Protein AF-K0VI25-F1 (afdb_monomer_lite)

Foldseek 3Di:
DPFDKDFLAPVVLVVVLVVVCVVVVVDDSQVSLQVVCVVVPHNGSVRCVVVNVVCRVPDIDTDDDPVVVVDPPVPPPPDD

Structure (mmCIF, N/CA/C/O backbone):
data_AF-K0VI25-F1
#
_entry.id   AF-K0VI25-F1
#
loop_
_atom_site.group_PDB
_atom_site.id
_atom_site.type_symbol
_atom_site.label_atom_id
_atom_site.label_alt_id
_atom_site.label_comp_id
_atom_site.label_asym_id
_atom_site.label_entity_id
_atom_site.label_seq_id
_atom_site.pdbx_PDB_ins_code
_atom_site.Cartn_x
_atom_site.Cartn_y
_atom_site.Cartn_z
_atom_site.occupancy
_atom_site.B_iso_or_equiv
_atom_site.auth_seq_id
_atom_site.auth_comp_id
_atom_site.auth_asym_id
_atom_site.auth_atom_id
_atom_site.pdbx_PDB_model_num
ATOM 1 N N . MET A 1 1 ? 0.456 -22.856 5.787 1.00 52.53 1 MET A N 1
ATOM 2 C CA . MET A 1 1 ? 0.300 -21.400 5.993 1.00 52.53 1 MET A CA 1
ATOM 3 C C . MET A 1 1 ? -0.414 -20.822 4.783 1.00 52.53 1 MET A C 1
ATOM 5 O O . MET A 1 1 ? 0.076 -20.977 3.672 1.00 52.53 1 MET A O 1
ATOM 9 N N . LEU A 1 2 ? -1.597 -20.237 4.971 1.00 54.44 2 LEU A N 1
ATOM 10 C CA . LEU A 1 2 ? -2.229 -19.410 3.943 1.00 54.44 2 LEU A CA 1
ATOM 11 C C . LEU A 1 2 ? -1.499 -18.068 3.962 1.00 54.44 2 LEU A C 1
ATOM 13 O O . LEU A 1 2 ? -1.589 -17.360 4.957 1.00 54.44 2 LEU A O 1
ATOM 17 N N . ASN A 1 3 ? -0.757 -17.742 2.905 1.00 61.88 3 ASN A N 1
ATOM 18 C CA . ASN A 1 3 ? -0.173 -16.412 2.745 1.00 61.88 3 ASN A CA 1
ATOM 19 C C . ASN A 1 3 ? -1.250 -15.517 2.122 1.00 61.88 3 ASN A C 1
ATOM 21 O O . ASN A 1 3 ? -1.489 -15.634 0.912 1.00 61.88 3 ASN A O 1
ATOM 25 N N . PRO A 1 4 ? -1.958 -14.674 2.900 1.00 70.06 4 PRO A N 1
ATOM 26 C CA . PRO A 1 4 ? -2.928 -13.765 2.317 1.00 70.06 4 PRO A CA 1
ATOM 27 C C . PRO A 1 4 ? -2.208 -12.888 1.290 1.00 70.06 4 PRO A C 1
ATOM 29 O O . PRO A 1 4 ? -1.191 -12.254 1.581 1.00 70.06 4 PRO A O 1
ATOM 32 N N . SER A 1 5 ? -2.726 -12.887 0.063 1.00 77.62 5 SER A N 1
ATOM 33 C CA . SER A 1 5 ? -2.213 -12.045 -1.012 1.00 77.62 5 SER A CA 1
ATOM 34 C C . SER A 1 5 ? -3.322 -11.164 -1.554 1.00 77.62 5 SER A C 1
ATOM 36 O O . SER A 1 5 ? -4.458 -11.600 -1.754 1.00 77.62 5 SER A O 1
ATOM 38 N N . PHE A 1 6 ? -2.990 -9.910 -1.818 1.00 84.19 6 PHE A N 1
ATOM 39 C CA . PHE A 1 6 ? -3.913 -8.941 -2.392 1.00 84.19 6 PHE A CA 1
ATOM 40 C C . PHE A 1 6 ? -3.227 -8.184 -3.522 1.00 84.19 6 PHE A C 1
ATOM 42 O O . PHE A 1 6 ? -2.005 -8.070 -3.568 1.00 84.19 6 PHE A O 1
ATOM 49 N N . ARG A 1 7 ? -4.010 -7.687 -4.486 1.00 89.06 7 ARG A N 1
ATOM 50 C CA . ARG A 1 7 ? -3.450 -6.928 -5.614 1.00 89.06 7 ARG A CA 1
ATOM 51 C C . ARG A 1 7 ? -2.744 -5.677 -5.111 1.00 89.06 7 ARG A C 1
ATOM 53 O O . ARG A 1 7 ? -3.323 -4.926 -4.321 1.00 89.06 7 ARG A O 1
ATOM 60 N N . PHE A 1 8 ? -1.539 -5.432 -5.608 1.00 89.12 8 PHE A N 1
ATOM 61 C CA . PHE A 1 8 ? -0.773 -4.240 -5.268 1.00 89.12 8 PHE A CA 1
ATOM 62 C C . PHE A 1 8 ? -1.279 -3.041 -6.077 1.00 89.12 8 PHE A C 1
ATOM 64 O O . PHE A 1 8 ? -0.690 -2.641 -7.073 1.00 89.12 8 PHE A O 1
ATOM 71 N N . SER A 1 9 ? -2.443 -2.522 -5.688 1.00 90.94 9 SER A N 1
ATOM 72 C CA . SER A 1 9 ? -3.223 -1.554 -6.464 1.00 90.94 9 SER A CA 1
ATOM 73 C C . SER A 1 9 ? -3.602 -0.325 -5.631 1.00 90.94 9 SER A C 1
ATOM 75 O O . SER A 1 9 ? -3.698 -0.430 -4.403 1.00 90.94 9 SER A O 1
ATOM 77 N N . PRO A 1 10 ? -3.888 0.829 -6.267 1.00 91.56 10 PRO A N 1
ATOM 78 C CA . PRO A 1 10 ? -4.238 2.053 -5.547 1.00 91.56 10 PRO A CA 1
ATOM 79 C C . PRO A 1 10 ? -5.444 1.897 -4.608 1.00 91.56 10 PRO A C 1
ATOM 81 O O . PRO A 1 10 ? -5.426 2.420 -3.496 1.00 91.56 10 PRO A O 1
ATOM 84 N N . SER A 1 11 ? -6.476 1.150 -5.016 1.00 91.44 11 SER A N 1
ATOM 85 C CA . SER A 1 11 ? -7.688 0.929 -4.211 1.00 91.44 11 SER A CA 1
ATOM 86 C C . SER A 1 11 ? -7.416 0.104 -2.951 1.00 91.44 11 SER A C 1
ATOM 88 O O . SER A 1 11 ? -7.935 0.421 -1.878 1.00 91.44 11 SER A O 1
ATOM 90 N N . ASN A 1 12 ? -6.566 -0.920 -3.048 1.00 90.69 12 ASN A N 1
ATOM 91 C CA . ASN A 1 12 ? -6.189 -1.734 -1.894 1.00 90.69 12 ASN A CA 1
ATOM 92 C C . ASN A 1 12 ? -5.310 -0.947 -0.915 1.00 90.69 12 ASN A C 1
ATOM 94 O O . ASN A 1 12 ? -5.541 -1.017 0.290 1.00 90.69 12 ASN A O 1
ATOM 98 N N . ILE A 1 13 ? -4.370 -0.134 -1.413 1.00 90.75 13 ILE A N 1
ATOM 99 C CA . ILE A 1 13 ? -3.569 0.759 -0.559 1.00 90.75 13 ILE A CA 1
ATOM 100 C C . ILE A 1 13 ? -4.451 1.804 0.133 1.00 90.75 13 ILE A C 1
ATOM 102 O O . ILE A 1 13 ? -4.311 2.025 1.335 1.00 90.75 13 ILE A O 1
ATOM 106 N N . ALA A 1 14 ? -5.421 2.394 -0.573 1.00 91.81 14 ALA A N 1
ATOM 107 C CA . ALA A 1 14 ? -6.384 3.314 0.033 1.00 91.81 14 ALA A CA 1
ATOM 108 C C . ALA A 1 14 ? -7.230 2.636 1.127 1.00 91.81 14 ALA A C 1
ATOM 110 O O . ALA A 1 14 ? -7.493 3.237 2.171 1.00 91.81 14 ALA A O 1
ATOM 111 N N . THR A 1 15 ? -7.617 1.375 0.916 1.00 92.12 15 THR A N 1
ATOM 112 C CA . THR A 1 15 ? -8.362 0.577 1.901 1.00 92.12 15 THR A CA 1
ATOM 113 C C . THR A 1 15 ? -7.519 0.297 3.145 1.00 92.12 15 THR A C 1
ATOM 115 O O . THR A 1 15 ? -7.982 0.548 4.257 1.00 92.12 15 THR A O 1
ATOM 118 N N . LEU A 1 16 ? -6.263 -0.130 2.970 1.00 89.69 16 LEU A N 1
ATOM 119 C CA . LEU A 1 16 ? -5.310 -0.324 4.067 1.00 89.69 16 LEU A CA 1
ATOM 120 C C . LEU A 1 16 ? -5.116 0.969 4.867 1.00 89.69 16 LEU A C 1
ATOM 122 O O . LEU A 1 16 ? -5.249 0.977 6.088 1.00 89.69 16 LEU A O 1
ATOM 126 N N . LYS A 1 17 ? -4.881 2.085 4.173 1.00 91.12 17 LYS A N 1
ATOM 127 C CA . LYS A 1 17 ? -4.732 3.405 4.790 1.00 91.12 17 LYS A CA 1
ATOM 128 C C . LYS A 1 17 ? -5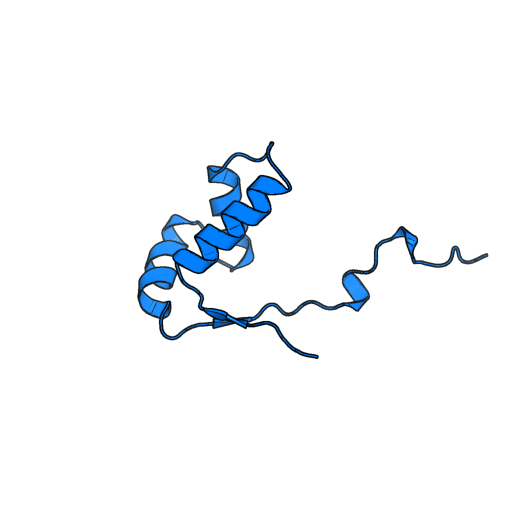.959 3.791 5.614 1.00 91.12 17 LYS A C 1
ATOM 130 O O . LYS A 1 17 ? -5.820 4.301 6.723 1.00 91.12 17 LYS A O 1
ATOM 135 N N . LYS A 1 18 ? -7.167 3.546 5.095 1.00 91.44 18 LYS A N 1
ATOM 136 C CA . LYS A 1 18 ? -8.421 3.815 5.812 1.00 91.44 18 LYS A CA 1
ATOM 137 C C . LYS A 1 18 ? -8.532 2.969 7.082 1.00 91.44 18 LYS A C 1
ATOM 139 O O . LYS A 1 18 ? -8.876 3.513 8.129 1.00 91.44 18 LYS A O 1
ATOM 144 N N . ALA A 1 19 ? -8.208 1.678 7.002 1.00 89.38 19 ALA A N 1
ATOM 145 C CA . ALA A 1 19 ? -8.207 0.788 8.159 1.00 89.38 19 ALA A CA 1
ATOM 146 C C . ALA A 1 19 ? -7.197 1.252 9.222 1.00 89.38 19 ALA A C 1
ATOM 148 O O . ALA A 1 19 ? -7.571 1.437 10.379 1.00 89.38 19 ALA A O 1
ATOM 149 N N . LEU A 1 20 ? -5.960 1.563 8.828 1.00 88.00 20 LEU A N 1
ATOM 150 C CA . LEU A 1 20 ? -4.930 2.061 9.745 1.00 88.00 20 LEU A CA 1
ATOM 151 C C . LEU A 1 20 ? -5.331 3.386 10.400 1.00 88.00 20 LEU A C 1
ATOM 153 O O . LEU A 1 20 ? -5.164 3.545 11.602 1.00 88.00 20 LEU A O 1
ATOM 157 N N . ARG A 1 21 ? -5.940 4.315 9.656 1.00 89.19 21 ARG A N 1
ATOM 158 C CA . ARG A 1 21 ? -6.446 5.573 10.232 1.00 89.19 21 ARG A CA 1
ATOM 159 C C . ARG A 1 21 ? -7.534 5.369 11.280 1.00 89.19 21 ARG A C 1
ATOM 161 O O . ARG A 1 21 ? -7.616 6.176 12.198 1.00 89.19 21 ARG A O 1
ATOM 168 N N . SER A 1 22 ? -8.369 4.338 11.141 1.00 89.19 22 SER A N 1
ATOM 169 C CA . SER A 1 22 ? -9.378 4.032 12.164 1.00 89.19 22 SER A CA 1
ATOM 170 C C . SER A 1 22 ? -8.755 3.540 13.471 1.00 89.19 22 SER A C 1
ATOM 172 O O . SER A 1 22 ? -9.265 3.865 14.536 1.00 89.19 22 SER A O 1
ATOM 174 N N . GLN A 1 23 ? -7.630 2.821 13.397 1.00 89.38 23 GLN A N 1
ATOM 175 C CA . GLN A 1 23 ? -6.910 2.321 14.572 1.00 89.38 23 GLN A CA 1
ATOM 176 C C . GLN A 1 23 ? -5.960 3.371 15.170 1.00 89.38 23 GLN A C 1
ATOM 178 O O . GLN A 1 23 ? -5.797 3.440 16.384 1.00 89.38 23 GLN A O 1
ATOM 183 N N . TYR A 1 24 ? -5.372 4.228 14.330 1.00 87.00 24 TYR A N 1
ATOM 184 C CA . TYR A 1 24 ? -4.365 5.221 14.715 1.00 87.00 24 TYR A CA 1
ATOM 185 C C . TYR A 1 24 ? -4.758 6.640 14.263 1.00 87.00 24 TYR A C 1
ATOM 187 O O . TYR A 1 24 ? -4.097 7.233 13.405 1.00 87.00 24 TYR A O 1
ATOM 195 N N . PRO A 1 25 ? -5.825 7.233 14.832 1.00 86.69 25 PRO A N 1
ATOM 196 C CA . PRO A 1 25 ? -6.375 8.509 14.361 1.00 86.69 25 PRO A CA 1
ATOM 197 C C . PRO A 1 25 ? -5.438 9.711 14.559 1.00 86.69 25 PRO A C 1
ATOM 199 O O . PRO A 1 25 ? -5.585 10.723 13.877 1.00 86.69 25 PRO A O 1
ATOM 202 N N . HIS A 1 26 ? -4.467 9.609 15.469 1.00 88.62 26 HIS A N 1
ATOM 203 C CA . HIS A 1 26 ? -3.494 10.662 15.770 1.00 88.62 26 HIS A CA 1
ATOM 204 C C . HIS A 1 26 ? -2.327 10.721 14.765 1.00 88.62 26 HIS A C 1
ATOM 206 O O . HIS A 1 26 ? -1.594 11.711 14.730 1.00 88.62 26 HIS A O 1
ATOM 212 N N . ILE A 1 27 ? -2.146 9.694 13.925 1.00 85.25 27 ILE A N 1
ATOM 213 C CA . ILE A 1 27 ? -1.101 9.682 12.898 1.00 85.25 27 ILE A CA 1
ATOM 214 C C . ILE A 1 27 ? -1.593 10.453 11.672 1.00 85.25 27 ILE A C 1
ATOM 216 O O . ILE A 1 27 ? -2.609 10.125 11.054 1.00 85.25 27 ILE A O 1
ATOM 220 N N . LYS A 1 28 ? -0.844 11.493 11.286 1.00 85.56 28 LYS A N 1
ATOM 221 C CA . LYS A 1 28 ? -1.156 12.292 10.096 1.00 85.56 28 LYS A CA 1
ATOM 222 C C . LYS A 1 28 ? -1.136 11.430 8.836 1.00 85.56 28 LYS A C 1
ATOM 224 O O . LYS A 1 28 ? -0.269 10.581 8.643 1.00 85.56 28 LYS A O 1
ATOM 229 N N . SER A 1 29 ? -2.060 11.736 7.927 1.00 81.81 29 SER A N 1
ATOM 230 C CA . SER A 1 29 ? -2.243 10.986 6.683 1.00 81.81 29 SER A CA 1
ATOM 231 C C . SER A 1 29 ? -0.988 10.906 5.812 1.00 81.81 29 SER A C 1
ATOM 233 O O . SER A 1 29 ? -0.809 9.891 5.151 1.00 81.81 29 SER A O 1
ATOM 235 N N . SER A 1 30 ? -0.168 11.960 5.787 1.00 84.62 30 SER A N 1
ATOM 236 C CA . SER A 1 30 ? 1.069 12.019 5.002 1.00 84.62 30 SER A CA 1
ATOM 237 C C . SER A 1 30 ? 2.150 11.095 5.558 1.00 84.62 30 SER A C 1
ATOM 239 O O . SER A 1 30 ? 2.794 10.387 4.799 1.00 84.62 30 SER A O 1
ATOM 241 N N . HIS A 1 31 ? 2.314 11.034 6.882 1.00 88.44 31 HIS A N 1
ATOM 242 C CA . HIS A 1 31 ? 3.266 10.109 7.506 1.00 88.44 31 HIS A CA 1
ATOM 243 C C . HIS A 1 31 ? 2.872 8.652 7.273 1.00 88.44 31 HIS A C 1
ATOM 245 O O . HIS A 1 31 ? 3.735 7.803 7.084 1.00 88.44 31 HIS A O 1
ATOM 251 N N . LEU A 1 32 ? 1.568 8.368 7.254 1.00 89.50 32 LEU A N 1
ATOM 252 C CA . LEU A 1 32 ? 1.066 7.029 6.977 1.00 89.50 32 LEU A CA 1
ATOM 253 C C . LEU A 1 32 ? 1.375 6.581 5.541 1.00 89.50 32 LEU A C 1
ATOM 255 O O . LEU A 1 32 ? 1.727 5.425 5.334 1.00 89.50 32 LEU A O 1
ATOM 259 N N . ASP A 1 33 ? 1.276 7.487 4.565 1.00 91.56 33 ASP A N 1
ATOM 260 C CA . ASP A 1 33 ? 1.630 7.191 3.172 1.00 91.56 33 ASP A CA 1
ATOM 261 C C . ASP A 1 33 ? 3.111 6.811 3.037 1.00 91.56 33 ASP A C 1
ATOM 263 O O . ASP A 1 33 ? 3.434 5.800 2.410 1.00 91.56 33 ASP A O 1
ATOM 267 N N . GLU A 1 34 ? 4.001 7.575 3.677 1.00 94.25 34 GLU A N 1
ATOM 268 C CA . GLU A 1 34 ? 5.440 7.296 3.657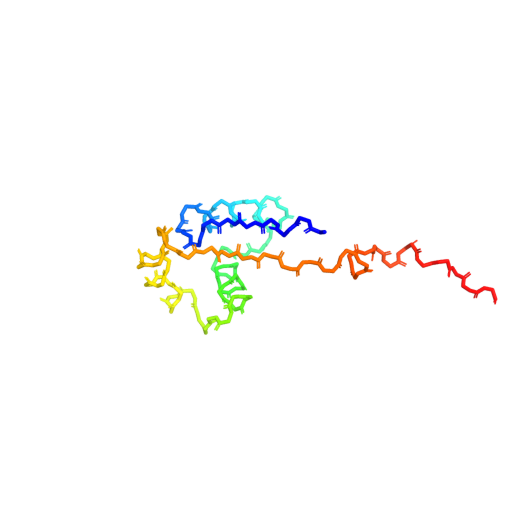 1.00 94.25 34 GLU A CA 1
ATOM 269 C C . GLU A 1 34 ? 5.797 6.017 4.424 1.00 94.25 34 GLU A C 1
ATOM 271 O O . GLU A 1 34 ? 6.585 5.211 3.937 1.00 94.25 34 GLU A O 1
ATOM 276 N N . ALA A 1 35 ? 5.171 5.767 5.578 1.00 91.38 35 ALA A N 1
ATOM 277 C CA . ALA A 1 35 ? 5.388 4.539 6.344 1.00 91.38 35 ALA A CA 1
ATOM 278 C C . ALA A 1 35 ? 4.963 3.285 5.560 1.00 91.38 35 ALA A C 1
ATOM 280 O O . ALA A 1 35 ? 5.674 2.277 5.561 1.00 91.38 35 ALA A O 1
ATOM 281 N N . ILE A 1 36 ? 3.827 3.347 4.855 1.00 90.81 36 ILE A N 1
ATOM 282 C CA . ILE A 1 36 ? 3.374 2.264 3.972 1.00 90.81 36 ILE A CA 1
ATOM 283 C C . ILE A 1 36 ? 4.373 2.055 2.827 1.00 90.81 36 ILE A C 1
ATOM 285 O O . ILE A 1 36 ? 4.749 0.918 2.552 1.00 90.81 36 ILE A O 1
ATOM 289 N N . ALA A 1 37 ? 4.828 3.129 2.175 1.00 92.50 37 ALA A N 1
ATOM 290 C CA . ALA A 1 37 ? 5.792 3.036 1.080 1.00 92.50 37 ALA A CA 1
ATOM 291 C C . ALA A 1 37 ? 7.122 2.414 1.538 1.00 92.50 37 ALA A C 1
ATOM 293 O O . ALA A 1 37 ? 7.606 1.468 0.911 1.00 92.50 37 ALA A O 1
ATOM 294 N N . ALA A 1 38 ? 7.652 2.876 2.673 1.00 92.69 38 ALA A N 1
ATOM 295 C CA . ALA A 1 38 ? 8.867 2.344 3.281 1.00 92.69 38 ALA A CA 1
ATOM 296 C C . ALA A 1 38 ? 8.730 0.858 3.648 1.00 92.69 38 ALA A C 1
ATOM 298 O O . ALA A 1 38 ? 9.640 0.075 3.386 1.00 92.69 38 ALA A O 1
ATOM 299 N N . SER A 1 39 ? 7.567 0.439 4.161 1.00 87.38 39 SER A N 1
ATOM 300 C CA . SER A 1 39 ? 7.288 -0.971 4.488 1.00 87.38 39 SER A CA 1
ATOM 301 C C . SER A 1 39 ? 7.335 -1.895 3.266 1.00 87.38 39 SER A C 1
ATOM 303 O O . SER A 1 39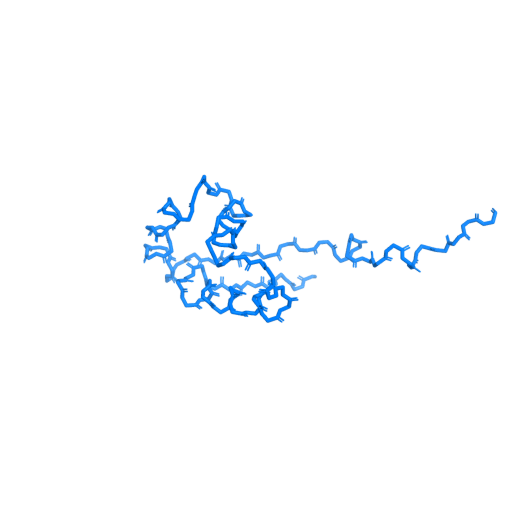 ? 7.566 -3.093 3.406 1.00 87.38 39 SER A O 1
ATOM 305 N N . PHE A 1 40 ? 7.129 -1.355 2.062 1.00 87.19 40 PHE A N 1
ATOM 306 C CA . PHE A 1 40 ? 7.237 -2.095 0.802 1.00 87.19 40 PHE A CA 1
ATOM 307 C C . PHE A 1 40 ? 8.574 -1.877 0.080 1.00 87.19 40 PHE A C 1
ATOM 309 O O . PHE A 1 40 ? 8.729 -2.330 -1.052 1.00 87.19 40 PHE A O 1
ATOM 316 N N . GLY A 1 41 ? 9.537 -1.200 0.713 1.00 90.25 41 GLY A N 1
ATOM 317 C CA . GLY A 1 41 ? 10.870 -0.963 0.155 1.00 90.25 41 GLY A CA 1
ATOM 318 C C . GLY A 1 41 ? 10.971 0.234 -0.794 1.00 90.25 41 GLY A C 1
ATOM 319 O O . GLY A 1 41 ? 11.955 0.344 -1.522 1.00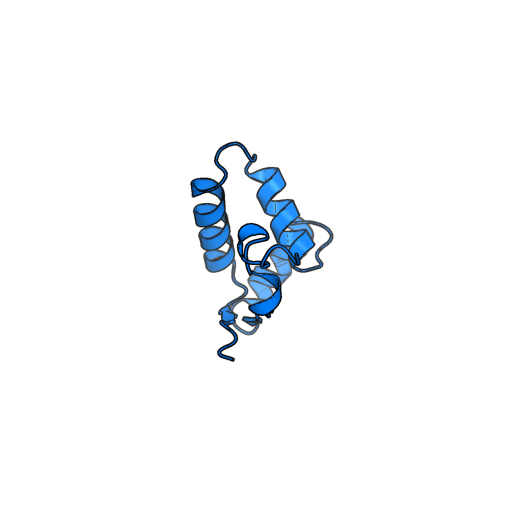 90.25 41 GLY A O 1
ATOM 320 N N . PHE A 1 42 ? 9.984 1.137 -0.812 1.00 92.81 42 PHE A N 1
ATOM 321 C CA . PHE A 1 42 ? 10.063 2.380 -1.583 1.00 92.81 42 PHE A CA 1
ATOM 322 C C . PHE A 1 42 ? 10.608 3.527 -0.732 1.00 92.81 42 PHE A C 1
ATOM 324 O O . PHE A 1 42 ? 10.220 3.701 0.419 1.00 92.81 42 PHE A O 1
ATOM 331 N N . ASN A 1 43 ? 11.437 4.376 -1.343 1.00 93.81 43 ASN A N 1
ATOM 332 C CA . ASN A 1 43 ? 11.992 5.566 -0.686 1.00 93.81 43 ASN A CA 1
ATOM 333 C C . ASN A 1 43 ? 10.939 6.635 -0.366 1.00 93.81 43 ASN A C 1
ATOM 335 O O . ASN A 1 43 ? 11.165 7.474 0.500 1.00 93.81 43 ASN A O 1
ATOM 339 N N . SER A 1 44 ? 9.827 6.649 -1.103 1.00 95.69 44 SER A N 1
ATOM 340 C CA . SER A 1 44 ? 8.697 7.528 -0.818 1.00 95.69 44 SER A CA 1
ATOM 341 C C . SER A 1 44 ? 7.397 7.019 -1.426 1.00 95.69 44 SER A C 1
ATOM 343 O O . SER A 1 44 ? 7.398 6.213 -2.366 1.00 95.69 44 SER A O 1
ATOM 345 N N . TYR A 1 45 ? 6.269 7.556 -0.962 1.00 94.31 45 TYR A N 1
ATOM 346 C CA . TYR A 1 45 ? 4.969 7.280 -1.572 1.00 94.31 45 TYR A CA 1
ATOM 347 C C . TYR A 1 45 ? 4.921 7.717 -3.043 1.00 94.31 45 TYR A C 1
ATOM 349 O O . TYR A 1 45 ? 4.356 7.022 -3.890 1.00 94.31 45 TYR A O 1
ATOM 357 N N . ALA A 1 46 ? 5.560 8.840 -3.382 1.00 94.75 46 ALA A N 1
ATOM 358 C CA . ALA A 1 46 ? 5.657 9.308 -4.762 1.00 94.75 46 ALA A CA 1
ATOM 359 C C . ALA A 1 46 ? 6.400 8.308 -5.666 1.00 94.75 46 ALA A C 1
ATOM 361 O O . ALA A 1 46 ? 5.954 8.075 -6.789 1.00 94.75 46 ALA A O 1
ATOM 362 N N . ALA A 1 47 ? 7.466 7.674 -5.165 1.00 94.56 47 ALA A N 1
ATOM 363 C CA . ALA A 1 47 ? 8.197 6.630 -5.886 1.00 94.56 47 ALA A CA 1
ATOM 364 C C . ALA A 1 47 ? 7.383 5.333 -6.040 1.00 94.56 47 ALA A C 1
ATOM 366 O O . ALA A 1 47 ? 7.526 4.626 -7.034 1.00 94.56 47 ALA A O 1
ATOM 367 N N . MET A 1 48 ? 6.491 5.036 -5.091 1.00 94.12 48 MET A N 1
ATOM 368 C CA . MET A 1 48 ? 5.608 3.868 -5.146 1.00 94.12 48 MET A CA 1
ATOM 369 C C . MET A 1 48 ? 4.454 4.025 -6.154 1.00 94.12 48 MET A C 1
ATOM 371 O O . MET A 1 48 ? 4.012 3.042 -6.756 1.00 94.12 48 MET A O 1
ATOM 375 N N . ARG A 1 49 ? 3.936 5.247 -6.349 1.00 92.69 49 ARG A N 1
ATOM 376 C CA . ARG A 1 49 ? 2.729 5.505 -7.163 1.00 92.69 49 ARG A CA 1
ATOM 377 C C . ARG A 1 49 ? 2.785 4.928 -8.587 1.00 92.69 49 ARG A C 1
ATOM 379 O O . ARG A 1 49 ? 1.811 4.271 -8.957 1.00 92.69 49 ARG A O 1
ATOM 386 N N . PRO A 1 50 ? 3.850 5.125 -9.392 1.00 91.69 50 PRO A N 1
ATOM 387 C CA . PRO A 1 50 ? 3.922 4.560 -10.740 1.00 91.69 50 PRO A CA 1
ATOM 388 C C . PRO A 1 50 ? 3.761 3.039 -10.737 1.00 91.69 50 PRO A C 1
ATOM 390 O O . PRO A 1 50 ? 2.983 2.502 -11.521 1.00 91.69 50 PRO A O 1
ATOM 393 N N . THR A 1 51 ? 4.404 2.361 -9.786 1.00 90.62 51 THR A N 1
ATOM 394 C CA . THR A 1 51 ? 4.344 0.906 -9.632 1.00 90.62 51 THR A CA 1
ATOM 395 C C . THR A 1 51 ? 2.935 0.421 -9.311 1.00 90.62 51 THR A C 1
ATOM 397 O O . THR A 1 51 ? 2.479 -0.552 -9.905 1.00 90.62 51 THR A O 1
ATOM 400 N N . LEU A 1 52 ? 2.200 1.118 -8.437 1.00 90.06 52 LEU A N 1
ATOM 401 C CA . LEU A 1 52 ? 0.799 0.783 -8.144 1.00 90.06 52 LEU A CA 1
ATOM 402 C C . LEU A 1 52 ? -0.088 0.852 -9.393 1.00 90.06 52 LEU A C 1
ATOM 404 O O . LEU A 1 52 ? -0.984 0.027 -9.565 1.00 90.06 52 LEU A O 1
ATOM 408 N N . HIS A 1 53 ? 0.149 1.832 -10.265 1.00 88.69 53 HIS A N 1
ATOM 409 C CA . HIS A 1 53 ? -0.627 1.998 -11.492 1.00 88.69 53 HIS A CA 1
ATOM 410 C C . HIS A 1 53 ? -0.208 1.020 -12.596 1.00 88.69 53 HIS A C 1
ATOM 412 O O . HIS A 1 53 ? -1.071 0.480 -13.281 1.00 88.69 53 HIS A O 1
ATOM 418 N N . GLN A 1 54 ? 1.091 0.760 -12.753 1.00 86.81 54 GLN A N 1
ATOM 419 C CA . GLN A 1 54 ? 1.626 -0.115 -13.802 1.00 86.81 54 GLN A CA 1
ATOM 420 C C . GLN A 1 54 ? 1.444 -1.598 -13.473 1.00 86.81 54 GLN A C 1
ATOM 422 O O . GLN A 1 54 ? 1.081 -2.400 -14.333 1.00 86.81 54 GLN A O 1
ATOM 427 N N . LEU A 1 55 ? 1.670 -1.972 -12.214 1.00 82.81 55 LEU A N 1
ATOM 428 C CA . LEU A 1 55 ? 1.633 -3.361 -11.776 1.00 82.81 55 LEU A CA 1
ATOM 429 C C . LEU A 1 55 ? 0.311 -3.745 -11.111 1.00 82.81 55 LEU A C 1
ATOM 431 O O . LEU A 1 55 ? 0.110 -4.924 -10.850 1.00 82.81 55 LEU A O 1
ATOM 435 N N . GLY A 1 56 ? -0.619 -2.819 -10.866 1.00 75.31 56 GLY A N 1
ATOM 436 C CA . GLY A 1 56 ? -1.830 -3.095 -10.080 1.00 75.31 56 GLY A CA 1
ATOM 437 C C . GLY A 1 56 ? -2.733 -4.217 -10.603 1.00 75.31 56 GLY A C 1
ATOM 438 O O . GLY A 1 56 ? -3.470 -4.823 -9.821 1.00 75.31 56 GLY A O 1
ATOM 439 N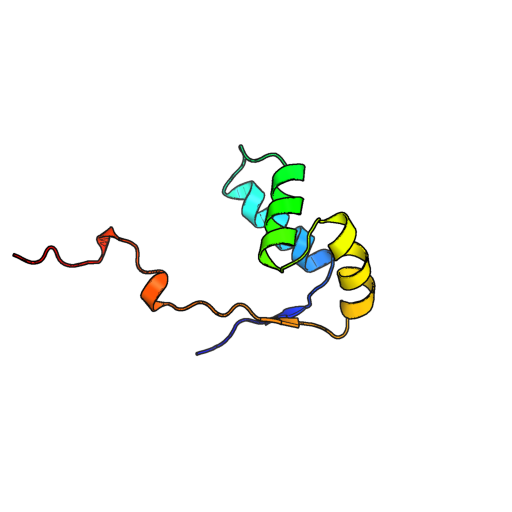 N . ALA A 1 57 ? -2.655 -4.535 -11.897 1.00 75.88 57 ALA A N 1
ATOM 440 C CA . ALA A 1 57 ? -3.354 -5.673 -12.496 1.00 75.88 57 ALA A CA 1
ATOM 441 C C . ALA A 1 57 ? -2.574 -7.003 -12.410 1.00 75.88 57 ALA A C 1
ATOM 443 O O . ALA A 1 57 ? -3.190 -8.067 -12.458 1.00 75.88 57 ALA A O 1
ATOM 444 N N . HIS A 1 58 ? -1.249 -6.951 -12.247 1.00 81.19 58 HIS A N 1
ATOM 445 C CA . HIS A 1 58 ? -0.338 -8.084 -12.451 1.00 81.19 58 HIS A CA 1
ATOM 446 C C . HIS A 1 58 ? 0.439 -8.491 -11.188 1.00 81.19 58 HIS A C 1
ATOM 448 O O . HIS A 1 58 ? 0.718 -9.671 -10.997 1.00 81.19 58 HIS A O 1
ATOM 454 N N . ALA A 1 59 ? 0.756 -7.549 -10.299 1.00 83.06 59 ALA A N 1
ATOM 455 C CA . ALA A 1 59 ? 1.484 -7.794 -9.063 1.00 83.06 59 ALA A CA 1
ATOM 456 C C . ALA A 1 59 ? 0.542 -7.987 -7.871 1.00 83.06 59 ALA A C 1
ATOM 458 O O . ALA A 1 59 ? -0.473 -7.298 -7.699 1.00 83.06 59 ALA A O 1
ATOM 459 N N . ARG A 1 60 ? 0.921 -8.919 -6.998 1.00 82.69 60 ARG A N 1
ATOM 460 C CA . ARG A 1 60 ? 0.283 -9.134 -5.701 1.00 82.69 60 ARG A CA 1
ATOM 461 C C . ARG A 1 60 ? 1.283 -8.842 -4.600 1.00 82.69 60 ARG A C 1
ATOM 463 O O . ARG A 1 60 ? 2.432 -9.261 -4.679 1.00 82.69 60 ARG A O 1
ATOM 470 N N . LEU A 1 61 ? 0.812 -8.155 -3.571 1.00 77.44 61 LEU A N 1
ATOM 471 C CA . LEU A 1 61 ? 1.518 -8.055 -2.311 1.00 77.44 61 LEU A CA 1
ATOM 472 C C . LEU A 1 61 ? 1.223 -9.321 -1.509 1.00 77.44 61 LEU A C 1
ATOM 474 O O . LEU A 1 61 ? 0.058 -9.668 -1.294 1.00 77.44 61 LEU A O 1
ATOM 478 N N . VAL A 1 62 ? 2.285 -10.013 -1.112 1.00 77.62 62 VAL A N 1
ATOM 479 C CA . VAL A 1 62 ? 2.225 -11.187 -0.245 1.00 77.62 62 VAL A CA 1
ATOM 480 C C . VAL A 1 62 ? 2.693 -10.750 1.130 1.00 77.62 62 VAL A C 1
ATOM 482 O O . VAL A 1 62 ? 3.819 -10.283 1.279 1.00 77.62 62 VAL A O 1
ATOM 485 N N . VAL A 1 63 ? 1.826 -10.887 2.128 1.00 69.88 63 VAL A N 1
ATOM 486 C CA . VAL A 1 63 ? 2.207 -10.631 3.516 1.00 69.88 63 VAL A CA 1
ATOM 487 C C . VAL A 1 63 ? 2.667 -11.949 4.111 1.00 69.88 63 VAL A C 1
ATOM 489 O O . VAL A 1 63 ? 1.871 -12.875 4.276 1.00 69.88 63 VAL A O 1
ATOM 492 N N . VAL A 1 64 ? 3.961 -12.034 4.406 1.00 70.38 64 VAL A N 1
ATOM 493 C CA . VAL A 1 64 ? 4.534 -13.148 5.159 1.00 70.38 64 VAL A CA 1
ATOM 494 C C . VAL A 1 64 ? 4.585 -12.716 6.614 1.00 70.38 64 VAL A C 1
ATOM 496 O O . VAL A 1 64 ? 5.431 -11.920 7.009 1.00 70.38 64 VAL A O 1
ATOM 499 N N . ALA A 1 65 ? 3.624 -13.200 7.389 1.00 67.19 65 ALA A N 1
ATOM 500 C CA . ALA A 1 65 ? 3.597 -13.015 8.826 1.00 67.19 65 ALA A CA 1
ATOM 501 C C . ALA A 1 65 ? 4.059 -14.310 9.492 1.00 67.19 65 ALA A C 1
ATOM 503 O O . ALA A 1 65 ? 3.435 -15.359 9.306 1.00 67.19 65 ALA A O 1
ATOM 504 N N . ASP A 1 66 ? 5.130 -14.237 10.278 1.00 70.19 66 ASP A N 1
ATOM 505 C CA . ASP A 1 66 ? 5.427 -15.308 11.216 1.00 70.19 66 ASP A CA 1
ATOM 506 C C . ASP A 1 66 ? 4.490 -15.168 12.417 1.00 70.19 66 ASP A C 1
ATOM 508 O O . ASP A 1 66 ? 4.668 -14.315 13.284 1.00 70.19 66 ASP A O 1
ATOM 512 N N . HIS A 1 67 ? 3.446 -15.991 12.436 1.00 65.38 67 HIS A N 1
ATOM 513 C CA . HIS A 1 67 ? 2.489 -16.051 13.535 1.00 65.38 67 HIS A CA 1
ATOM 514 C C . HIS A 1 67 ? 3.135 -16.289 14.912 1.00 65.38 67 HIS A C 1
ATOM 516 O O . HIS A 1 67 ? 2.566 -15.843 15.904 1.00 65.38 67 HIS A O 1
ATOM 522 N N . MET A 1 68 ? 4.320 -16.910 14.986 1.00 66.31 68 MET A N 1
ATOM 523 C CA . MET A 1 68 ? 5.055 -17.083 16.245 1.00 66.31 68 MET A CA 1
ATOM 524 C C . MET A 1 68 ? 5.637 -15.762 16.763 1.00 66.31 68 MET A C 1
ATOM 526 O O . MET A 1 68 ? 5.746 -15.576 17.971 1.00 66.31 68 MET A O 1
ATOM 530 N N . LEU A 1 69 ? 5.954 -14.820 15.868 1.00 64.06 69 LEU A N 1
ATOM 531 C CA . LEU A 1 69 ? 6.431 -13.474 16.214 1.00 64.06 69 LEU A CA 1
ATOM 532 C C . LEU A 1 69 ? 5.292 -12.481 16.488 1.00 64.06 69 LEU A C 1
ATOM 534 O O . LEU A 1 69 ? 5.541 -11.374 16.956 1.00 64.06 69 LEU A O 1
ATOM 538 N N . LEU A 1 70 ? 4.047 -12.857 16.187 1.00 60.09 70 LEU A N 1
ATOM 539 C CA . LEU A 1 70 ? 2.855 -12.045 16.448 1.00 60.09 70 LEU A CA 1
ATOM 540 C C . LEU A 1 70 ? 2.185 -12.372 17.790 1.00 60.09 70 LEU A C 1
ATOM 542 O O . LEU A 1 70 ? 1.149 -11.785 18.109 1.00 60.09 70 LEU A O 1
ATOM 546 N N . LEU A 1 71 ? 2.754 -13.292 18.578 1.00 59.97 71 LEU A N 1
ATOM 547 C CA . LEU A 1 71 ? 2.279 -13.548 19.931 1.00 59.97 71 LEU A CA 1
ATOM 548 C C . LEU A 1 71 ? 2.534 -12.305 20.801 1.00 59.97 71 LEU A C 1
ATOM 550 O O . LEU A 1 71 ? 3.650 -11.782 20.816 1.00 59.97 71 LEU A O 1
ATOM 554 N N . PRO A 1 72 ? 1.520 -11.801 21.524 1.00 57.25 72 PRO A N 1
ATOM 555 C CA . PRO A 1 72 ? 1.729 -10.707 22.456 1.00 57.25 72 PRO A CA 1
ATOM 556 C C . PRO A 1 72 ? 2.730 -11.141 23.532 1.00 57.25 72 PRO A C 1
ATOM 558 O O . PRO A 1 72 ? 2.658 -12.261 24.030 1.00 57.25 72 PRO A O 1
ATOM 561 N N . ILE A 1 73 ? 3.627 -10.231 23.929 1.00 57.75 73 ILE A N 1
ATOM 562 C CA . ILE A 1 73 ? 4.653 -10.455 24.970 1.00 57.75 73 ILE A CA 1
ATOM 563 C C . ILE A 1 73 ? 4.041 -11.003 26.280 1.00 57.75 73 ILE A C 1
ATOM 565 O O . ILE A 1 73 ? 4.701 -11.732 27.007 1.00 57.75 73 ILE A O 1
ATOM 569 N N . ALA A 1 74 ? 2.752 -10.751 26.534 1.00 57.53 74 ALA A N 1
ATOM 570 C CA . ALA A 1 74 ? 1.996 -11.291 27.668 1.00 57.53 74 ALA A CA 1
ATOM 571 C C . ALA A 1 74 ? 1.700 -12.810 27.614 1.00 57.53 74 ALA A C 1
ATOM 573 O O . ALA A 1 74 ? 1.095 -13.334 28.543 1.00 57.53 74 ALA A O 1
ATOM 574 N N . ALA A 1 75 ? 2.059 -13.510 26.533 1.00 55.69 75 ALA A N 1
ATOM 575 C CA . ALA A 1 75 ? 1.849 -14.952 26.371 1.00 55.69 75 ALA A CA 1
ATOM 576 C C . ALA A 1 75 ? 3.124 -15.787 26.585 1.00 55.69 75 ALA A C 1
ATOM 578 O O . ALA A 1 75 ? 3.080 -17.009 26.434 1.00 55.69 75 ALA A O 1
ATOM 579 N N . LEU A 1 76 ? 4.253 -15.156 26.923 1.00 56.38 76 LEU A N 1
ATOM 580 C CA . LEU A 1 76 ? 5.412 -15.893 27.411 1.00 56.38 76 LEU A CA 1
ATOM 581 C C . LEU A 1 76 ? 5.116 -16.317 28.856 1.00 56.38 76 LEU A C 1
ATOM 583 O O . LEU A 1 76 ? 4.824 -15.444 29.674 1.00 56.38 76 LEU A O 1
ATOM 587 N N . PRO A 1 77 ? 5.132 -17.622 29.185 1.00 60.88 77 PRO A N 1
ATOM 588 C CA . PRO A 1 77 ? 5.085 -18.029 30.578 1.00 60.88 77 PRO A CA 1
ATOM 589 C C . PRO A 1 77 ? 6.301 -17.417 31.271 1.00 60.88 77 PRO A C 1
ATOM 591 O O . PRO A 1 77 ? 7.426 -17.580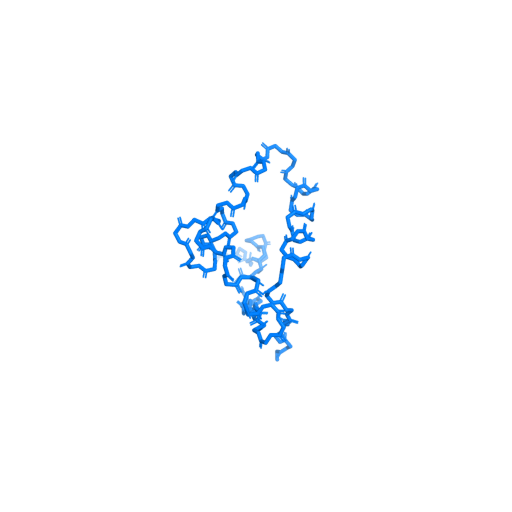 30.793 1.00 60.88 77 PRO A O 1
ATOM 594 N N . GLU A 1 78 ? 6.060 -16.678 32.353 1.00 60.50 78 GLU A N 1
ATOM 595 C CA . GLU A 1 78 ? 7.112 -16.288 33.288 1.00 60.50 78 GLU A CA 1
ATOM 596 C C . GLU A 1 78 ? 7.850 -17.578 33.660 1.00 60.50 78 GLU A C 1
ATOM 598 O O . GLU A 1 78 ? 7.260 -18.521 34.189 1.00 60.50 78 GLU A O 1
ATOM 603 N N . SER A 1 79 ? 9.107 -17.679 33.247 1.00 61.66 79 SER A N 1
ATOM 604 C CA . SER A 1 79 ? 9.975 -18.768 33.663 1.00 61.66 79 SER A CA 1
ATOM 605 C C . SER A 1 79 ? 10.324 -18.542 35.132 1.00 61.66 79 SER A C 1
ATOM 607 O O . SER A 1 79 ? 11.028 -17.573 35.425 1.00 61.66 79 SER A O 1
ATOM 609 N N . ASP A 1 80 ? 9.785 -19.404 36.001 1.00 55.59 80 ASP A N 1
ATOM 610 C CA . ASP A 1 80 ? 10.152 -19.543 37.422 1.00 55.59 80 ASP A CA 1
ATOM 611 C C . ASP A 1 80 ? 11.665 -19.763 37.618 1.00 55.59 80 ASP A C 1
ATOM 613 O O . ASP A 1 80 ? 12.281 -20.493 36.799 1.00 55.59 80 ASP A O 1
#

Sequence (80 aa):
MLNPSFRFSPSNIATLKKALRSQYPHIKSSHLDEAIAASFGFNSYAAMRPTLHQLGAHARLVVVADHMLLLPIAALPESD

Radius of gyration: 15.8 Å; chains: 1; bounding box: 21×34×51 Å

pLDDT: mean 81.05, std 13.0, range [52.53, 95.69]

Secondary structure (DSSP, 8-state):
----EEE--HHHHHHHHHHHHHH-TTS-HHHHHHHHHHHTT-S-HHHHHHHHHHHTTT-EEE----TTTTS-GGGS----